Protein AF-X1UHB1-F1 (afdb_monomer_lite)

Secondary structure (DSSP, 8-state):
-HHHHHHHHHTT----PPPTT-GGGGHHHHHHHHHHHHHHHHHHHTT--S-HHHHHHHHHHIIIII--BGGGTSB-HHHHHHHS-PPPPPHHHHHHHHHHHHHHHHHT--SHHHHHHHHHHHHHHHHHHTTSS-----SSTTSGGGTS--

Radius of gyration: 19.93 Å; chains: 1; bounding box: 43×38×54 Å

Structure (mmCIF, N/CA/C/O backbone):
data_AF-X1UHB1-F1
#
_entry.id   AF-X1UHB1-F1
#
loop_
_atom_site.group_PDB
_atom_site.id
_atom_site.type_symbol
_atom_site.label_atom_id
_atom_site.label_alt_id
_atom_site.label_comp_id
_atom_site.label_asym_id
_atom_site.label_entity_id
_atom_site.label_seq_id
_atom_site.pdbx_PDB_ins_code
_atom_site.Cartn_x
_atom_site.Cartn_y
_atom_site.Cartn_z
_atom_site.occupancy
_atom_site.B_iso_or_equiv
_atom_site.auth_seq_id
_atom_site.auth_comp_id
_atom_site.auth_asym_id
_atom_site.auth_atom_id
_atom_site.pdbx_PDB_model_num
ATOM 1 N N . GLY A 1 1 ? 12.807 -16.532 2.716 1.00 67.50 1 GLY A N 1
ATOM 2 C CA . GLY A 1 1 ? 12.564 -15.781 1.466 1.00 67.50 1 GLY A CA 1
ATOM 3 C C . GLY A 1 1 ? 11.877 -16.600 0.381 1.00 67.50 1 GLY A C 1
ATOM 4 O O . GLY A 1 1 ? 10.858 -16.155 -0.122 1.00 67.50 1 GLY A O 1
ATOM 5 N N . ARG A 1 2 ? 12.399 -17.782 0.010 1.00 81.69 2 ARG A N 1
ATOM 6 C CA . ARG A 1 2 ? 11.898 -18.561 -1.144 1.00 81.69 2 ARG A CA 1
ATOM 7 C C . ARG A 1 2 ? 10.396 -18.903 -1.069 1.00 81.69 2 ARG A C 1
ATOM 9 O O . ARG A 1 2 ? 9.670 -18.505 -1.966 1.00 81.69 2 ARG A O 1
ATOM 16 N N . ARG A 1 3 ? 9.930 -19.444 0.064 1.00 91.56 3 ARG A N 1
ATOM 17 C CA . ARG A 1 3 ? 8.504 -19.732 0.326 1.00 91.56 3 ARG A CA 1
ATOM 18 C C . ARG A 1 3 ? 7.573 -18.520 0.175 1.00 91.56 3 ARG A C 1
ATOM 20 O O . ARG A 1 3 ? 6.464 -18.656 -0.317 1.00 91.56 3 ARG A O 1
ATOM 27 N N . ILE A 1 4 ? 8.013 -17.332 0.604 1.00 87.38 4 ILE A N 1
ATOM 28 C CA . ILE A 1 4 ? 7.214 -16.100 0.470 1.00 87.38 4 ILE A CA 1
ATOM 29 C C . ILE A 1 4 ? 7.111 -15.720 -1.006 1.00 87.38 4 ILE A C 1
ATOM 31 O O . ILE A 1 4 ? 6.022 -15.434 -1.479 1.00 87.38 4 ILE A O 1
ATOM 35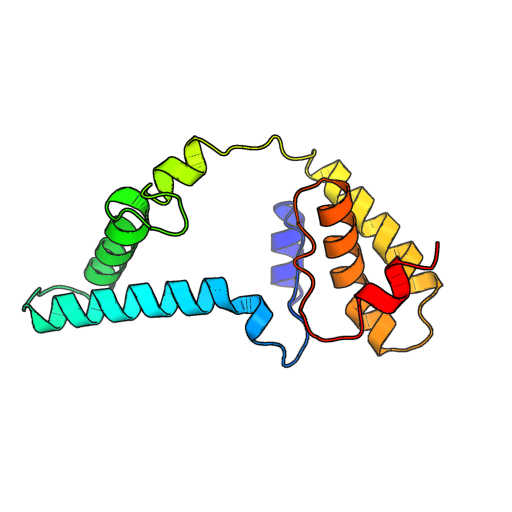 N N . ARG A 1 5 ? 8.218 -15.780 -1.753 1.00 84.75 5 ARG A N 1
ATOM 36 C CA . ARG A 1 5 ? 8.212 -15.480 -3.191 1.00 84.75 5 ARG A CA 1
ATOM 37 C C . ARG A 1 5 ? 7.335 -16.445 -3.986 1.00 84.75 5 ARG A C 1
ATOM 39 O O . ARG A 1 5 ? 6.600 -16.000 -4.855 1.00 84.75 5 ARG A O 1
ATOM 46 N N . GLU A 1 6 ? 7.369 -17.732 -3.654 1.00 91.00 6 GLU A N 1
ATOM 47 C CA . GLU A 1 6 ? 6.490 -18.746 -4.254 1.00 91.00 6 GLU A CA 1
ATOM 48 C C . GLU A 1 6 ? 5.013 -18.455 -3.963 1.00 91.00 6 GLU A C 1
ATOM 50 O O . GLU A 1 6 ? 4.189 -18.490 -4.872 1.00 91.00 6 GLU A O 1
ATOM 55 N N . LEU A 1 7 ? 4.684 -18.086 -2.720 1.00 93.75 7 LEU A N 1
ATOM 56 C CA . LEU A 1 7 ? 3.326 -17.698 -2.339 1.00 93.75 7 LEU A CA 1
ATOM 57 C C . LEU A 1 7 ? 2.860 -16.444 -3.093 1.00 93.75 7 LEU A C 1
ATOM 59 O O . LEU A 1 7 ? 1.760 -16.421 -3.639 1.00 93.75 7 LEU A O 1
ATOM 63 N N . LEU A 1 8 ? 3.698 -15.406 -3.157 1.00 91.94 8 LEU A N 1
ATOM 64 C CA . LEU A 1 8 ? 3.381 -14.179 -3.890 1.00 91.94 8 LEU A CA 1
ATOM 65 C C . LEU A 1 8 ? 3.171 -14.464 -5.381 1.00 91.94 8 LEU A C 1
ATOM 67 O O . LEU A 1 8 ? 2.210 -13.963 -5.961 1.00 91.94 8 LEU A O 1
ATOM 71 N N . ALA A 1 9 ? 4.001 -15.320 -5.983 1.00 89.25 9 ALA A N 1
ATOM 72 C CA . ALA A 1 9 ? 3.844 -15.741 -7.372 1.00 89.25 9 ALA A CA 1
ATOM 73 C C . ALA A 1 9 ? 2.525 -16.498 -7.599 1.00 89.25 9 ALA A C 1
ATOM 75 O O . ALA A 1 9 ? 1.787 -16.163 -8.525 1.00 89.25 9 ALA A O 1
ATOM 76 N N . ALA A 1 10 ? 2.179 -17.446 -6.720 1.00 93.44 10 ALA A N 1
ATOM 77 C CA . ALA A 1 10 ? 0.923 -18.196 -6.791 1.00 93.44 10 ALA A CA 1
ATOM 78 C C . ALA A 1 10 ? -0.320 -17.289 -6.726 1.00 93.44 10 ALA A C 1
ATOM 80 O O . ALA A 1 10 ? -1.337 -17.581 -7.352 1.00 93.44 10 ALA A O 1
ATOM 81 N N . HIS A 1 11 ? -0.228 -16.158 -6.019 1.00 93.44 11 HIS A N 1
ATOM 82 C CA . HIS A 1 11 ? -1.307 -15.172 -5.907 1.00 93.44 11 HIS A CA 1
ATOM 83 C C . HIS A 1 11 ? -1.174 -13.973 -6.859 1.00 93.44 11 HIS A C 1
ATOM 85 O O . HIS A 1 11 ? -1.983 -13.043 -6.776 1.00 93.44 11 HIS A O 1
ATOM 91 N N . GLN A 1 12 ? -0.198 -13.992 -7.777 1.00 92.62 12 GLN A N 1
ATOM 92 C CA . GLN A 1 12 ? 0.065 -12.912 -8.736 1.00 92.62 12 GLN A CA 1
ATOM 93 C C . GLN A 1 12 ? 0.295 -11.553 -8.047 1.00 92.62 12 GLN A C 1
ATOM 95 O O . GLN A 1 12 ? -0.204 -10.517 -8.487 1.00 92.62 12 GLN A O 1
ATOM 100 N N . VAL A 1 13 ? 1.024 -11.565 -6.930 1.00 92.12 13 VAL A N 1
ATOM 101 C CA . VAL A 1 13 ? 1.391 -10.368 -6.169 1.00 92.12 13 VAL A CA 1
ATOM 102 C C . VAL A 1 13 ? 2.800 -9.935 -6.556 1.00 92.12 13 VAL A C 1
ATOM 104 O O . VAL A 1 13 ? 3.774 -10.656 -6.334 1.00 92.12 13 VAL A O 1
ATOM 107 N N . THR A 1 14 ? 2.916 -8.726 -7.098 1.00 91.25 14 THR A N 1
ATOM 108 C CA . THR A 1 14 ? 4.208 -8.112 -7.411 1.00 91.25 14 THR A CA 1
ATOM 109 C C . THR A 1 14 ? 4.780 -7.434 -6.171 1.00 91.25 14 THR A C 1
ATOM 111 O O . THR A 1 14 ? 4.207 -6.477 -5.657 1.00 91.25 14 THR A O 1
ATOM 114 N N . GLU A 1 15 ? 5.920 -7.927 -5.688 1.00 88.56 15 GLU A N 1
ATOM 115 C CA . GLU A 1 15 ? 6.624 -7.340 -4.548 1.00 88.56 15 GLU A CA 1
ATOM 116 C C . GLU A 1 15 ? 7.256 -5.989 -4.918 1.00 88.56 15 GLU A C 1
ATOM 118 O O . GLU A 1 15 ? 7.986 -5.879 -5.907 1.00 88.56 15 GLU A O 1
ATOM 123 N N . LEU A 1 16 ? 7.005 -4.981 -4.082 1.00 87.88 16 LEU A N 1
ATOM 124 C CA . LEU A 1 16 ? 7.663 -3.681 -4.119 1.00 87.88 16 LEU A CA 1
ATOM 125 C C . LEU A 1 16 ? 8.342 -3.443 -2.768 1.00 87.88 16 LEU A C 1
ATOM 127 O O . LEU A 1 16 ? 7.698 -3.069 -1.788 1.00 87.88 16 LEU A O 1
ATOM 131 N N . THR A 1 17 ? 9.642 -3.708 -2.703 1.00 83.81 17 THR A N 1
ATOM 132 C CA . THR A 1 17 ? 10.448 -3.480 -1.501 1.00 83.81 17 THR A CA 1
ATOM 133 C C . THR A 1 17 ? 10.929 -2.039 -1.447 1.00 83.81 17 THR A C 1
ATOM 135 O O . THR A 1 17 ? 11.402 -1.496 -2.441 1.00 83.81 17 THR A O 1
ATOM 138 N N . GLY A 1 18 ? 10.833 -1.413 -0.273 1.00 82.12 18 GLY A N 1
ATOM 139 C CA . GLY A 1 18 ? 11.401 -0.086 -0.055 1.00 82.12 18 GLY A CA 1
ATOM 140 C C . GLY A 1 18 ? 12.937 -0.096 -0.134 1.00 82.12 18 GLY A C 1
ATOM 141 O O . GLY A 1 18 ? 13.560 -1.131 0.126 1.00 82.12 18 GLY A O 1
ATOM 142 N N . PRO A 1 19 ? 13.577 1.038 -0.468 1.00 83.19 19 PRO A N 1
ATOM 143 C CA . PRO A 1 19 ? 15.028 1.159 -0.418 1.00 83.19 19 PRO A CA 1
ATOM 144 C C . PRO A 1 19 ? 15.577 0.892 0.990 1.00 83.19 19 PRO A C 1
ATOM 146 O O . PRO A 1 19 ? 14.950 1.211 2.005 1.00 83.19 19 PRO A O 1
ATOM 149 N N . CYS A 1 20 ? 16.789 0.344 1.060 1.00 79.19 20 CYS A N 1
ATOM 150 C CA . CYS A 1 20 ? 17.475 0.144 2.332 1.00 79.19 20 CYS A CA 1
ATOM 151 C C . CYS A 1 20 ? 17.680 1.492 3.046 1.00 79.19 20 CYS A C 1
ATOM 153 O O . CYS A 1 20 ? 18.079 2.470 2.417 1.00 79.19 20 CYS A O 1
ATOM 155 N N . ARG A 1 21 ? 17.434 1.529 4.364 1.00 82.50 21 ARG A N 1
ATOM 156 C CA . ARG A 1 21 ? 17.589 2.724 5.221 1.00 82.50 21 ARG A CA 1
ATOM 157 C C . ARG A 1 21 ? 16.728 3.928 4.805 1.00 82.50 21 ARG A C 1
ATOM 159 O O . ARG A 1 21 ? 17.075 5.057 5.136 1.00 82.50 21 ARG A O 1
ATOM 166 N N . TYR A 1 22 ? 15.599 3.694 4.135 1.00 81.44 22 TYR A N 1
ATOM 167 C CA . TYR A 1 22 ? 14.665 4.750 3.734 1.00 81.44 22 TYR A CA 1
ATOM 168 C C . TYR A 1 22 ? 13.286 4.562 4.397 1.00 81.44 22 TYR A C 1
ATOM 170 O O . TYR A 1 22 ? 12.347 4.070 3.765 1.00 81.44 22 TYR A O 1
ATOM 178 N N . PRO A 1 23 ? 13.149 4.895 5.698 1.00 77.94 23 PRO A N 1
ATOM 179 C CA . PRO A 1 23 ? 11.919 4.658 6.463 1.00 77.94 23 PRO A CA 1
ATOM 180 C C . PRO A 1 23 ? 10.704 5.420 5.915 1.00 77.94 23 PRO A C 1
ATOM 182 O O . PRO A 1 23 ? 9.573 4.956 6.054 1.00 77.94 23 PRO A O 1
ATOM 185 N N . GLN A 1 24 ? 10.920 6.541 5.215 1.00 80.31 24 GLN A N 1
ATOM 186 C CA . GLN A 1 24 ? 9.857 7.340 4.599 1.00 80.31 24 GLN A CA 1
ATOM 187 C C . GLN A 1 24 ? 8.979 6.510 3.650 1.00 80.31 24 GLN A C 1
ATOM 189 O O . GLN A 1 24 ? 7.779 6.771 3.555 1.00 80.31 24 GLN A O 1
ATOM 194 N N . TYR A 1 25 ? 9.539 5.463 3.024 1.00 81.62 25 TYR A N 1
ATOM 195 C CA . TYR A 1 25 ? 8.803 4.549 2.143 1.00 81.62 25 TYR A CA 1
ATOM 196 C C . TYR A 1 25 ? 7.602 3.891 2.836 1.00 81.62 25 TYR A C 1
ATOM 198 O O . TYR A 1 25 ? 6.555 3.679 2.228 1.00 81.62 25 TYR A O 1
ATOM 206 N N . ASN A 1 26 ? 7.731 3.612 4.136 1.00 84.50 26 ASN A N 1
ATOM 207 C CA . ASN A 1 26 ? 6.714 2.934 4.935 1.00 84.50 26 ASN A CA 1
ATOM 208 C C . ASN A 1 26 ? 5.898 3.907 5.799 1.00 84.50 26 ASN A C 1
ATOM 210 O O . ASN A 1 26 ? 5.079 3.472 6.612 1.00 84.50 26 ASN A O 1
ATOM 214 N N . GLY A 1 27 ? 6.056 5.223 5.613 1.00 85.81 27 GLY A N 1
ATOM 215 C CA . GLY A 1 27 ? 5.467 6.241 6.488 1.00 85.81 27 GLY A CA 1
ATOM 216 C C . GLY A 1 27 ? 3.942 6.149 6.628 1.00 85.81 27 GLY A C 1
ATOM 217 O O . GLY A 1 27 ? 3.398 6.427 7.700 1.00 85.81 27 GLY A O 1
ATOM 218 N N . LYS A 1 28 ? 3.229 5.696 5.585 1.00 85.19 28 LYS A N 1
ATOM 219 C CA . LYS A 1 28 ? 1.777 5.445 5.656 1.00 85.19 28 LYS A CA 1
ATOM 220 C C . LYS A 1 28 ? 1.443 4.296 6.614 1.00 85.19 28 LYS A C 1
ATOM 222 O O . LYS A 1 28 ? 0.523 4.431 7.421 1.00 85.19 28 LYS A O 1
ATOM 227 N N . GLN A 1 29 ? 2.193 3.193 6.553 1.00 87.06 29 GLN A N 1
ATOM 228 C CA . GLN A 1 29 ? 2.016 2.052 7.456 1.00 87.06 29 GLN A CA 1
ATOM 229 C C . GLN A 1 29 ? 2.392 2.429 8.892 1.00 87.06 29 GLN A C 1
ATOM 231 O O . GLN A 1 29 ? 1.641 2.139 9.820 1.00 87.06 29 GLN A O 1
ATOM 236 N N . GLU A 1 30 ? 3.503 3.145 9.080 1.00 90.56 30 GLU A N 1
ATOM 237 C CA . GLU A 1 30 ? 3.929 3.624 10.398 1.00 90.56 30 GLU A CA 1
ATOM 238 C C . GLU A 1 30 ? 2.895 4.559 11.033 1.00 90.56 30 GLU A C 1
ATOM 240 O O . GLU A 1 30 ? 2.593 4.444 12.224 1.00 90.56 30 GLU A O 1
ATOM 245 N N . ARG A 1 31 ? 2.303 5.461 10.240 1.00 89.50 31 ARG A N 1
ATOM 246 C CA . ARG A 1 31 ? 1.212 6.327 10.696 1.00 89.50 31 ARG A CA 1
ATOM 247 C C . ARG A 1 31 ? -0.024 5.516 11.081 1.00 89.50 31 ARG A C 1
ATOM 249 O O . ARG A 1 31 ? -0.541 5.725 12.170 1.00 89.50 31 ARG A O 1
ATOM 256 N N . SER A 1 32 ? -0.450 4.560 10.255 1.00 88.69 32 SER A N 1
ATOM 257 C CA . SER A 1 32 ? -1.589 3.690 10.582 1.00 88.69 32 SER A CA 1
ATOM 258 C C . SER A 1 32 ? -1.353 2.895 11.871 1.00 88.69 32 SER A C 1
ATOM 260 O O . SER A 1 32 ? -2.239 2.819 12.719 1.00 88.69 32 SER A O 1
ATOM 262 N N . MET A 1 33 ? -0.141 2.376 12.070 1.00 93.38 33 MET A N 1
ATOM 263 C CA . MET A 1 33 ? 0.243 1.689 13.302 1.00 93.38 33 MET A CA 1
ATOM 264 C C . MET A 1 33 ? 0.200 2.626 14.518 1.00 93.38 33 MET A C 1
ATOM 266 O O . MET A 1 33 ? -0.218 2.221 15.603 1.00 93.38 33 MET A O 1
ATOM 270 N N . ARG A 1 34 ? 0.624 3.887 14.356 1.00 94.12 34 ARG A N 1
ATOM 271 C CA . ARG A 1 34 ? 0.514 4.912 15.402 1.00 94.12 34 ARG A CA 1
ATOM 272 C C . ARG A 1 34 ? -0.945 5.178 15.764 1.00 94.12 34 ARG A C 1
ATOM 274 O O . ARG A 1 34 ? -1.249 5.219 16.951 1.00 94.12 34 ARG A O 1
ATOM 281 N N . ASP A 1 35 ? -1.826 5.314 14.778 1.00 92.12 35 ASP A N 1
ATOM 282 C CA . ASP A 1 35 ? -3.250 5.586 15.001 1.00 92.12 35 ASP A CA 1
ATOM 283 C C . ASP A 1 35 ? -3.914 4.452 15.798 1.00 92.12 35 ASP A C 1
ATOM 285 O O . ASP A 1 35 ? -4.568 4.715 16.807 1.00 92.12 35 ASP A O 1
ATOM 289 N N . ILE A 1 36 ? -3.654 3.193 15.420 1.00 94.50 36 ILE A N 1
ATOM 290 C CA . ILE A 1 36 ? -4.149 2.005 16.140 1.00 94.50 36 ILE A CA 1
ATOM 291 C C . ILE A 1 36 ? -3.671 2.019 17.597 1.00 94.50 36 ILE A C 1
ATOM 293 O O . ILE A 1 36 ? -4.466 1.843 18.519 1.00 94.50 36 ILE A O 1
ATOM 297 N N . LYS A 1 37 ? -2.374 2.267 17.829 1.00 94.94 37 LYS A N 1
ATOM 298 C CA . LYS A 1 37 ? -1.798 2.322 19.184 1.00 94.94 37 LYS A CA 1
ATOM 299 C C . LYS A 1 37 ? -2.388 3.455 20.022 1.00 94.94 37 LYS A C 1
ATOM 301 O O . LYS A 1 37 ? -2.639 3.265 21.210 1.00 94.94 37 LYS A O 1
ATOM 306 N N . SER A 1 38 ? -2.590 4.629 19.428 1.00 94.12 38 SER A N 1
ATOM 307 C CA . SER A 1 38 ? -3.196 5.776 20.107 1.00 94.12 38 SER A CA 1
ATOM 308 C C . SER A 1 38 ? -4.642 5.487 20.505 1.00 94.12 38 SER A C 1
ATOM 310 O O . SER A 1 38 ? -5.024 5.777 21.637 1.00 94.12 38 SER A O 1
ATOM 312 N N . TYR A 1 39 ? -5.420 4.865 19.617 1.00 93.06 39 TYR A N 1
ATOM 313 C CA . TYR A 1 39 ? -6.800 4.471 19.894 1.00 93.06 39 TYR A CA 1
ATOM 314 C C . TYR A 1 39 ? -6.878 3.410 21.003 1.00 93.06 39 TYR A C 1
ATOM 316 O O . TYR A 1 39 ? -7.620 3.571 21.972 1.00 93.06 39 TYR A O 1
ATOM 324 N N . GLU A 1 40 ? -6.044 2.367 20.923 1.00 94.69 40 GLU A N 1
ATOM 325 C CA . GLU A 1 40 ? -5.941 1.328 21.958 1.00 94.69 40 GLU A CA 1
ATOM 326 C C . GLU A 1 40 ? -5.616 1.918 23.334 1.00 94.69 40 GLU A C 1
ATOM 328 O O . GLU A 1 40 ? -6.268 1.589 24.329 1.00 94.69 40 GLU A O 1
ATOM 333 N N . ARG A 1 41 ? -4.659 2.852 23.384 1.00 94.50 41 ARG A N 1
ATOM 334 C CA . ARG A 1 41 ? -4.274 3.546 24.615 1.00 94.50 41 ARG A CA 1
ATOM 335 C C . ARG A 1 41 ? -5.417 4.389 25.180 1.00 94.50 41 ARG A C 1
ATOM 337 O O . ARG A 1 41 ? -5.620 4.374 26.393 1.00 94.50 41 ARG A O 1
ATOM 344 N N . ALA A 1 42 ? -6.152 5.104 24.330 1.00 93.62 42 ALA A N 1
ATOM 345 C CA . ALA A 1 42 ? -7.294 5.909 24.752 1.00 93.62 42 ALA A CA 1
ATOM 346 C C . ALA A 1 42 ? -8.404 5.033 25.352 1.00 93.62 42 ALA A C 1
ATOM 348 O O . ALA A 1 42 ? -8.870 5.311 26.455 1.00 93.62 42 ALA A O 1
ATOM 349 N N . MET A 1 43 ? -8.754 3.919 24.704 1.00 93.25 43 MET A N 1
ATOM 350 C CA . MET A 1 43 ? -9.721 2.956 25.248 1.00 93.25 43 MET A CA 1
ATOM 351 C C . MET A 1 43 ? -9.322 2.457 26.638 1.00 93.25 43 MET A C 1
ATOM 353 O O . MET A 1 43 ? -10.149 2.426 27.549 1.00 93.25 43 MET A O 1
ATOM 357 N N . ARG A 1 44 ? -8.042 2.116 26.830 1.00 93.50 44 ARG A N 1
ATOM 358 C CA . ARG A 1 44 ? -7.532 1.714 28.147 1.00 93.50 44 ARG A CA 1
ATOM 359 C C . ARG A 1 44 ? -7.669 2.824 29.185 1.00 93.50 44 ARG A C 1
ATOM 361 O O . ARG A 1 44 ? -8.065 2.541 30.311 1.00 93.50 44 ARG A O 1
ATOM 368 N N . HIS A 1 45 ? -7.343 4.061 28.816 1.00 94.00 45 HIS A N 1
ATOM 369 C CA . HIS A 1 45 ? -7.459 5.220 29.701 1.00 94.00 45 HIS A CA 1
ATOM 370 C C . HIS A 1 45 ? -8.914 5.480 30.127 1.00 94.00 45 HIS A C 1
ATOM 372 O O . HIS A 1 45 ? -9.168 5.792 31.284 1.00 94.00 45 HIS A O 1
ATOM 378 N N . HIS A 1 46 ? -9.877 5.269 29.227 1.00 92.81 46 HIS A N 1
ATOM 379 C CA . HIS A 1 46 ? -11.311 5.392 29.511 1.00 92.81 46 HIS A CA 1
ATOM 380 C C . HIS A 1 46 ? -11.936 4.139 30.148 1.00 92.81 46 HIS A C 1
ATOM 382 O O . HIS A 1 46 ? -13.155 4.032 30.246 1.00 92.81 46 HIS A O 1
ATOM 388 N N . GLY A 1 47 ? -11.117 3.185 30.600 1.00 90.62 47 GLY A N 1
ATOM 389 C CA . GLY A 1 47 ? -11.587 2.024 31.351 1.00 90.62 47 GLY A CA 1
ATOM 390 C C . GLY A 1 47 ? -12.267 0.944 30.508 1.00 90.62 47 GLY A C 1
ATOM 391 O O . GLY A 1 47 ? -12.878 0.043 31.083 1.00 90.62 47 GLY A O 1
ATOM 392 N N . VAL A 1 48 ? -12.143 0.977 29.175 1.00 88.19 48 VAL A N 1
ATOM 393 C CA . VAL A 1 48 ? -12.655 -0.086 28.299 1.00 88.19 48 VAL A CA 1
ATOM 394 C C . VAL A 1 48 ? -11.882 -1.377 28.583 1.00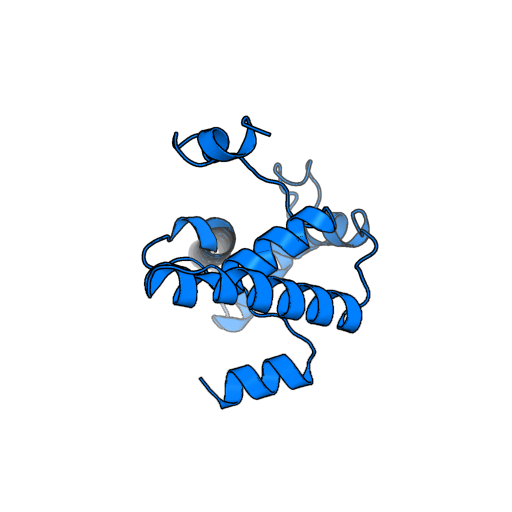 88.19 48 VAL A C 1
ATOM 396 O O . VAL A 1 48 ? -10.687 -1.502 28.294 1.00 88.19 48 VAL A O 1
ATOM 399 N N . ARG A 1 49 ? -12.573 -2.346 29.190 1.00 86.94 49 ARG A N 1
ATOM 400 C CA . ARG A 1 49 ? -12.032 -3.669 29.536 1.00 86.94 49 ARG A CA 1
ATOM 401 C C . ARG A 1 49 ? -12.169 -4.633 28.355 1.00 86.94 49 ARG A C 1
ATOM 403 O O . ARG A 1 49 ? -12.965 -4.410 27.453 1.00 86.94 49 ARG A O 1
ATOM 410 N N . GLY A 1 50 ? -11.384 -5.709 28.359 1.00 90.06 50 GLY A N 1
ATOM 411 C CA . GLY A 1 50 ? -11.428 -6.750 27.325 1.00 90.06 50 GLY A CA 1
ATOM 412 C C . GLY A 1 50 ? -10.043 -7.242 26.920 1.00 90.06 50 GLY A C 1
ATOM 413 O O . GLY A 1 50 ? -9.023 -6.819 27.482 1.00 90.06 50 GLY A O 1
ATOM 414 N N . ARG A 1 51 ? -9.984 -8.137 25.931 1.00 95.06 51 ARG A N 1
ATOM 415 C CA . ARG A 1 51 ? -8.705 -8.642 25.414 1.00 95.06 51 ARG A CA 1
ATOM 416 C C . ARG A 1 51 ? -8.092 -7.608 24.472 1.00 95.06 51 ARG A C 1
ATOM 418 O O . ARG A 1 51 ? -8.791 -6.802 23.864 1.00 95.06 51 ARG A O 1
ATOM 425 N N . LEU A 1 52 ? -6.766 -7.643 24.329 1.00 93.69 52 LEU A N 1
ATOM 426 C CA . LEU A 1 52 ? -6.052 -6.773 23.386 1.00 93.69 52 LEU A CA 1
ATOM 427 C C . LEU A 1 52 ? -6.592 -6.925 21.958 1.00 93.69 52 LEU A C 1
ATOM 429 O O . LEU A 1 52 ? -6.757 -5.932 21.262 1.00 93.69 52 LEU A O 1
ATOM 433 N N . ARG A 1 53 ? -6.898 -8.161 21.548 1.00 95.62 53 ARG A N 1
ATOM 434 C CA . ARG A 1 53 ? -7.473 -8.462 20.235 1.00 95.62 53 ARG A CA 1
ATOM 435 C C . ARG A 1 53 ? -8.764 -7.683 19.983 1.00 95.62 53 ARG A C 1
ATOM 437 O O . ARG A 1 53 ? -8.846 -7.002 18.972 1.00 95.62 53 ARG A O 1
ATOM 444 N N . ASP A 1 54 ? -9.707 -7.740 20.923 1.00 94.69 54 ASP A N 1
ATOM 445 C CA . ASP A 1 54 ? -11.018 -7.092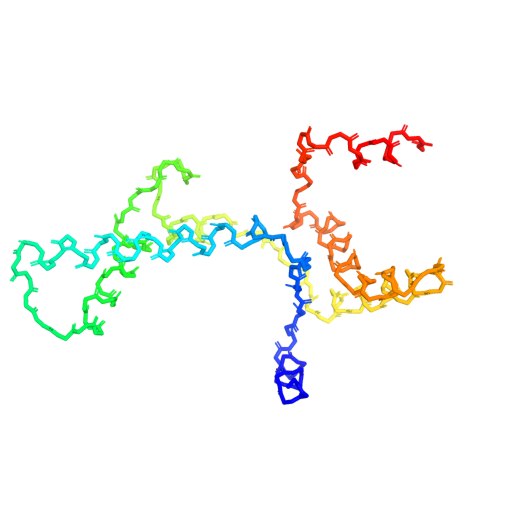 20.787 1.00 94.69 54 ASP A CA 1
ATOM 446 C C . ASP A 1 54 ? -10.852 -5.562 20.653 1.00 94.69 54 ASP A C 1
ATOM 448 O O . ASP A 1 54 ? -11.492 -4.914 19.830 1.00 94.69 54 ASP A O 1
ATOM 452 N N . ARG A 1 55 ? -9.901 -4.982 21.401 1.00 94.69 55 ARG A N 1
ATOM 453 C CA . ARG A 1 55 ? -9.542 -3.560 21.290 1.00 94.69 55 ARG A CA 1
ATOM 454 C C . ARG A 1 55 ? -8.886 -3.206 19.954 1.00 94.69 55 ARG A C 1
ATOM 456 O O . ARG A 1 55 ? -9.160 -2.148 19.403 1.00 94.69 55 ARG A O 1
ATOM 463 N N . ILE A 1 56 ? -8.016 -4.060 19.421 1.00 95.25 56 ILE A N 1
ATOM 464 C CA . ILE A 1 56 ? -7.413 -3.840 18.098 1.00 95.25 56 ILE A CA 1
ATOM 465 C C . ILE A 1 56 ? -8.481 -3.929 17.003 1.00 95.25 56 ILE A C 1
ATOM 467 O O . ILE A 1 56 ? -8.483 -3.091 16.108 1.00 95.25 56 ILE A O 1
ATOM 471 N N . GLU A 1 57 ? -9.389 -4.903 17.079 1.00 95.75 57 GLU A N 1
ATOM 472 C CA . GLU A 1 57 ? -10.505 -5.040 16.136 1.00 95.75 57 GLU A CA 1
ATOM 473 C C . GLU A 1 57 ? -11.399 -3.790 16.165 1.00 95.75 57 GLU A C 1
ATOM 475 O O . GLU A 1 57 ? -11.663 -3.223 15.107 1.00 95.75 57 GLU A O 1
ATOM 480 N N . ALA A 1 58 ? -11.743 -3.276 17.353 1.00 94.44 58 ALA A N 1
ATOM 481 C CA . ALA A 1 58 ? -12.477 -2.015 17.496 1.00 94.44 58 ALA A CA 1
ATOM 482 C C . ALA A 1 58 ? -11.716 -0.815 16.902 1.00 94.44 58 ALA A C 1
ATOM 484 O O . ALA A 1 58 ? -12.293 -0.011 16.177 1.00 94.44 58 ALA A O 1
ATOM 485 N N . ALA A 1 59 ? -10.403 -0.718 17.146 1.00 94.25 59 ALA A N 1
ATOM 486 C CA . ALA A 1 59 ? -9.571 0.341 16.573 1.00 94.25 59 ALA A CA 1
ATOM 487 C C . ALA A 1 59 ? -9.544 0.294 15.038 1.00 94.25 59 ALA A C 1
ATOM 489 O O . ALA A 1 59 ? -9.566 1.332 14.384 1.00 94.25 59 ALA A O 1
ATOM 490 N N . ILE A 1 60 ? -9.469 -0.904 14.455 1.00 95.19 60 ILE A N 1
ATOM 491 C CA . ILE A 1 60 ? -9.489 -1.095 13.001 1.00 95.19 60 ILE A CA 1
ATOM 492 C C . ILE A 1 60 ? -10.871 -0.747 12.435 1.00 95.19 60 ILE A C 1
ATOM 494 O O . ILE A 1 60 ? -10.929 -0.100 11.389 1.00 95.19 60 ILE A O 1
ATOM 498 N N . GLY A 1 61 ? -11.948 -1.139 13.123 1.00 96.00 61 GLY A N 1
ATOM 499 C CA . GLY A 1 61 ? -13.326 -0.783 12.776 1.00 96.00 61 GLY A CA 1
ATOM 500 C C . GLY A 1 61 ? -13.523 0.730 12.715 1.00 96.00 61 GLY A C 1
ATOM 501 O O . GLY A 1 61 ? -13.834 1.252 11.647 1.00 96.00 61 GLY A O 1
ATOM 502 N N . ASP A 1 62 ? -13.203 1.447 13.798 1.00 94.88 62 ASP A N 1
ATOM 503 C CA . ASP A 1 62 ? -13.281 2.916 13.849 1.00 94.88 62 ASP A CA 1
ATOM 504 C C . ASP A 1 62 ? -12.482 3.558 12.705 1.00 94.88 62 ASP A C 1
ATOM 506 O O . ASP A 1 62 ? -12.994 4.385 11.950 1.00 94.88 62 ASP A O 1
ATOM 510 N N . LEU A 1 63 ? -11.231 3.129 12.519 1.00 92.50 63 LEU A N 1
ATOM 511 C CA . LEU A 1 63 ? -10.327 3.717 11.535 1.00 92.50 63 LEU A CA 1
ATOM 512 C C . LEU A 1 63 ? -10.753 3.485 10.079 1.00 92.50 63 LEU A C 1
ATOM 514 O O . LEU A 1 63 ? -10.332 4.266 9.212 1.00 92.50 63 LEU A O 1
ATOM 518 N N . ASN A 1 64 ? -11.507 2.422 9.802 1.00 94.69 64 ASN A N 1
ATOM 519 C CA . ASN A 1 64 ? -11.935 2.070 8.453 1.00 94.69 64 ASN A CA 1
ATOM 520 C C . ASN A 1 64 ? -13.363 2.518 8.141 1.00 94.69 64 ASN A C 1
ATOM 522 O O . ASN A 1 64 ? -13.602 2.993 7.029 1.00 94.69 64 ASN A O 1
ATOM 526 N N . GLU A 1 65 ? -14.280 2.365 9.093 1.00 95.94 65 GLU A N 1
ATOM 527 C CA . GLU A 1 65 ? -15.725 2.429 8.857 1.00 95.94 65 GLU A CA 1
ATOM 528 C C . GLU A 1 65 ? -16.398 3.634 9.514 1.00 95.94 65 GLU A C 1
ATOM 530 O O . GLU A 1 65 ? -17.372 4.135 8.965 1.00 95.94 65 GLU A O 1
ATOM 535 N N . GLU A 1 66 ? -15.881 4.136 10.639 1.00 95.06 66 GLU A N 1
ATOM 536 C CA . GLU A 1 66 ? -16.597 5.148 11.431 1.00 95.06 66 GLU A CA 1
ATOM 537 C C . GLU A 1 66 ? -15.966 6.534 11.336 1.00 95.06 66 GLU A C 1
ATOM 539 O O . GLU A 1 66 ? -16.679 7.528 11.253 1.00 95.06 66 GLU A O 1
ATOM 544 N N . ARG A 1 67 ? -14.630 6.625 11.352 1.00 92.00 67 ARG A N 1
ATOM 545 C CA . ARG A 1 67 ? -13.911 7.892 11.502 1.00 92.00 67 ARG A CA 1
ATOM 546 C C . ARG A 1 67 ? -13.661 8.584 10.159 1.00 92.00 67 ARG A C 1
ATOM 548 O O . ARG A 1 67 ? -12.817 8.119 9.380 1.00 92.00 67 ARG A O 1
ATOM 555 N N . PRO A 1 68 ? -14.252 9.771 9.926 1.00 93.81 68 PRO A N 1
ATOM 556 C CA . PRO A 1 68 ? -13.889 10.623 8.804 1.00 93.81 68 PRO A CA 1
ATOM 557 C C . PRO A 1 68 ? -12.434 11.081 8.889 1.00 93.81 68 PRO A C 1
ATOM 559 O O . PRO A 1 68 ? -11.944 11.463 9.956 1.00 93.81 68 PRO A O 1
ATOM 562 N N . ARG A 1 69 ? -11.727 11.096 7.757 1.00 90.56 69 ARG A N 1
ATOM 563 C CA . ARG A 1 69 ? -10.331 11.547 7.698 1.00 90.56 69 ARG A CA 1
ATOM 564 C C . ARG A 1 69 ? -10.215 12.823 6.862 1.00 90.56 69 ARG A C 1
ATOM 566 O O . ARG A 1 69 ? -10.587 12.800 5.689 1.00 90.56 69 ARG A O 1
ATOM 573 N N . PRO A 1 70 ? -9.609 13.911 7.383 1.00 90.19 70 PRO A N 1
ATOM 574 C CA . PRO A 1 70 ? -9.396 15.136 6.604 1.00 90.19 70 PRO A CA 1
ATOM 575 C C . PRO A 1 70 ? -8.636 14.897 5.293 1.00 90.19 70 PRO A C 1
ATOM 577 O O . PRO A 1 70 ? -8.998 15.434 4.255 1.00 90.19 70 PRO A O 1
ATOM 580 N N . VAL A 1 71 ? -7.640 14.003 5.312 1.00 86.81 71 VAL A N 1
ATOM 581 C CA . VAL A 1 71 ? -6.861 13.617 4.119 1.00 86.81 71 VAL A CA 1
ATOM 582 C C . VAL A 1 71 ? -7.674 12.862 3.059 1.00 86.81 71 VAL A C 1
ATOM 584 O O . VAL A 1 71 ? -7.196 12.696 1.943 1.00 86.81 71 VAL A O 1
ATOM 587 N N . LEU A 1 72 ? -8.879 12.394 3.400 1.00 90.00 72 LEU A N 1
ATOM 588 C CA . LEU A 1 72 ? -9.834 11.755 2.487 1.00 90.00 72 LEU A CA 1
ATOM 589 C C . LEU A 1 72 ? -11.017 12.681 2.150 1.00 90.00 72 LEU A C 1
ATOM 591 O O . LEU A 1 72 ? -12.033 12.216 1.634 1.00 90.00 72 LEU A O 1
ATOM 595 N N . GLY A 1 73 ? -10.906 13.979 2.458 1.00 92.00 73 GLY A N 1
ATOM 596 C CA . GLY A 1 73 ? -11.973 14.954 2.230 1.00 92.00 73 GLY A CA 1
ATOM 597 C C . GLY A 1 73 ? -13.144 14.812 3.202 1.00 92.00 73 GLY A C 1
ATOM 598 O O . GLY A 1 73 ? -14.274 15.088 2.827 1.00 92.00 73 GLY A O 1
ATOM 599 N N . GLY A 1 74 ? -12.896 14.336 4.428 1.00 93.56 74 GLY A N 1
ATOM 600 C CA . GLY A 1 74 ? -13.959 14.112 5.415 1.00 93.56 74 GLY A CA 1
ATOM 601 C C . GLY A 1 74 ? -14.765 12.831 5.185 1.00 93.56 74 GLY A C 1
ATOM 602 O O . GLY A 1 74 ? -15.828 12.679 5.770 1.00 93.56 74 GLY A O 1
ATOM 603 N N . ARG A 1 75 ? -14.256 11.906 4.366 1.00 95.12 75 ARG A N 1
ATOM 604 C CA . ARG A 1 75 ? -14.809 10.558 4.173 1.00 95.12 75 ARG A CA 1
ATOM 605 C C . ARG A 1 75 ? -14.116 9.532 5.068 1.00 95.12 75 ARG A C 1
ATOM 607 O O . ARG A 1 75 ? -12.978 9.749 5.512 1.00 95.12 75 ARG A O 1
ATOM 614 N N . THR A 1 76 ? -14.771 8.404 5.309 1.00 95.81 76 THR A N 1
ATOM 615 C CA . THR A 1 76 ? -14.165 7.215 5.924 1.00 95.81 76 THR A CA 1
ATOM 616 C C . THR A 1 76 ? -13.255 6.487 4.929 1.00 95.81 76 THR A C 1
ATOM 618 O O . THR A 1 76 ? -13.269 6.750 3.721 1.00 95.81 76 THR A O 1
ATOM 621 N N . ALA A 1 77 ? -12.414 5.569 5.418 1.00 93.38 77 ALA A N 1
ATOM 622 C CA . ALA A 1 77 ? -11.547 4.799 4.524 1.00 93.38 77 ALA A CA 1
ATOM 623 C C . ALA A 1 77 ? -12.359 3.860 3.618 1.00 93.38 77 ALA A C 1
ATOM 625 O O . ALA A 1 77 ? -11.996 3.677 2.455 1.00 93.38 77 ALA A O 1
ATOM 626 N N . ARG A 1 78 ? -13.462 3.306 4.139 1.00 95.25 78 ARG A N 1
ATOM 627 C CA . ARG A 1 78 ? -14.418 2.494 3.384 1.00 95.25 78 ARG A CA 1
ATOM 628 C C . ARG A 1 78 ? -15.033 3.279 2.229 1.00 95.25 78 ARG A C 1
ATOM 630 O O . ARG A 1 78 ? -14.944 2.830 1.090 1.00 95.25 78 ARG A O 1
ATOM 637 N N . GLU A 1 79 ? -15.578 4.461 2.502 1.00 95.31 79 GLU A N 1
ATOM 638 C CA . GLU A 1 79 ? -16.191 5.313 1.475 1.00 95.31 79 GLU A CA 1
ATOM 639 C C . GLU A 1 79 ? -15.193 5.678 0.374 1.00 95.31 79 GLU A C 1
ATOM 641 O O . GLU A 1 79 ? -15.490 5.525 -0.809 1.00 95.31 79 GLU A O 1
ATOM 646 N N . ALA A 1 80 ? -13.980 6.096 0.752 1.00 93.19 80 ALA A N 1
ATOM 647 C CA . ALA A 1 80 ? -12.934 6.414 -0.215 1.00 93.19 80 ALA A CA 1
ATOM 648 C C . ALA A 1 80 ? -12.551 5.193 -1.074 1.00 93.19 80 ALA A C 1
ATOM 650 O O . ALA A 1 80 ? -12.347 5.321 -2.279 1.00 93.19 80 ALA A O 1
ATOM 651 N N . TYR A 1 81 ? -12.484 3.996 -0.481 1.00 91.56 81 TYR A N 1
ATOM 652 C CA . TYR A 1 81 ? -12.185 2.762 -1.212 1.00 91.56 81 TYR A CA 1
ATOM 653 C C . TYR A 1 81 ? -13.293 2.353 -2.195 1.00 91.56 81 TYR A C 1
ATOM 655 O O . TYR A 1 81 ? -13.008 1.795 -3.256 1.00 91.56 81 TYR A O 1
ATOM 663 N N . GLU A 1 82 ? -14.555 2.579 -1.840 1.00 93.00 82 GLU A N 1
ATOM 664 C CA . GLU A 1 82 ? -15.698 2.200 -2.672 1.00 93.00 82 GLU A CA 1
ATOM 665 C C . GLU A 1 82 ? -15.953 3.199 -3.807 1.00 93.00 82 GLU A C 1
ATOM 667 O O . GLU A 1 82 ? -16.268 2.771 -4.917 1.00 93.00 82 GLU A O 1
ATOM 672 N N . GLN A 1 83 ? -15.766 4.498 -3.558 1.00 87.94 83 GLN A N 1
ATOM 673 C CA . GLN A 1 83 ? -16.051 5.568 -4.521 1.00 87.94 83 GLN A CA 1
ATOM 674 C C . GLN A 1 83 ? -14.910 5.813 -5.515 1.00 87.94 83 GLN A C 1
ATOM 676 O O . GLN A 1 83 ? -15.167 6.056 -6.691 1.00 87.94 83 GLN A O 1
ATOM 681 N N . ASP A 1 84 ? -13.650 5.703 -5.084 1.00 81.19 84 ASP A N 1
ATOM 682 C CA . ASP A 1 84 ? -12.493 6.098 -5.902 1.00 81.19 84 ASP A CA 1
ATOM 683 C C . ASP A 1 84 ? -11.875 4.893 -6.651 1.00 81.19 84 ASP A C 1
ATOM 685 O O . ASP A 1 84 ? -10.664 4.829 -6.900 1.00 81.19 84 ASP A O 1
ATOM 689 N N . ARG A 1 85 ? -12.694 3.891 -7.005 1.00 81.50 85 ARG A N 1
ATOM 690 C CA . ARG A 1 85 ? -12.224 2.689 -7.711 1.00 81.50 85 ARG A CA 1
ATOM 691 C C . ARG A 1 85 ? -11.777 3.038 -9.125 1.00 81.50 85 ARG A C 1
ATOM 693 O O . ARG A 1 85 ? -12.583 3.329 -10.000 1.00 81.50 85 ARG A O 1
ATOM 700 N N . THR A 1 86 ? -10.474 2.940 -9.358 1.00 83.62 86 THR A N 1
ATOM 701 C CA . THR A 1 86 ? -9.894 3.027 -10.701 1.00 83.62 86 THR A CA 1
ATOM 702 C C . THR A 1 86 ? -9.811 1.635 -11.318 1.00 83.62 86 THR A C 1
ATOM 704 O O . THR A 1 86 ? -9.534 0.655 -10.620 1.00 83.62 86 THR A O 1
ATOM 707 N N . GLN A 1 87 ? -10.035 1.535 -12.628 1.00 86.44 87 GLN A N 1
ATOM 708 C CA . GLN A 1 87 ? -9.809 0.291 -13.354 1.00 86.44 87 GLN A CA 1
ATOM 709 C C . GLN A 1 87 ? -8.321 -0.072 -13.293 1.00 86.44 87 GLN A C 1
ATOM 711 O O . GLN A 1 87 ? -7.457 0.711 -13.680 1.00 86.44 87 GLN A O 1
ATOM 716 N N . LEU A 1 88 ? -8.023 -1.263 -12.779 1.00 88.88 88 LEU A N 1
ATOM 717 C CA . LEU A 1 88 ? -6.659 -1.773 -12.699 1.00 88.88 88 LEU A CA 1
ATOM 718 C C . LEU A 1 88 ? -6.309 -2.558 -13.971 1.00 88.88 88 LEU A C 1
ATOM 720 O O . LEU A 1 88 ? -7.199 -3.175 -14.565 1.00 88.88 88 LEU A O 1
ATOM 724 N N . PRO A 1 89 ? -5.028 -2.582 -14.379 1.00 90.50 89 PRO A N 1
ATOM 725 C CA . PRO A 1 89 ? -4.585 -3.432 -15.471 1.00 90.50 89 PRO A CA 1
ATOM 726 C C . PRO A 1 89 ? -4.759 -4.914 -15.128 1.00 90.50 89 PRO A C 1
ATOM 728 O O . PRO A 1 89 ? -4.775 -5.309 -13.955 1.00 90.50 89 PRO A O 1
ATOM 731 N N . GLY A 1 90 ? -4.839 -5.747 -16.168 1.00 93.12 90 GLY A N 1
ATOM 732 C CA . GLY A 1 90 ? -4.777 -7.195 -16.019 1.00 93.12 90 GLY A CA 1
ATOM 733 C C . GLY A 1 90 ? -3.518 -7.590 -15.247 1.00 93.12 90 GLY A C 1
ATOM 734 O O . GLY A 1 90 ? -2.421 -7.115 -15.542 1.00 93.12 90 GLY A O 1
ATOM 735 N N . ARG A 1 91 ? -3.660 -8.452 -14.233 1.00 92.38 91 ARG A N 1
ATOM 736 C CA . ARG A 1 91 ? -2.529 -8.834 -13.366 1.00 92.38 91 ARG A CA 1
ATOM 737 C C . ARG A 1 91 ? -1.374 -9.433 -14.163 1.00 92.38 91 ARG A C 1
ATOM 739 O O . ARG A 1 91 ? -0.224 -9.096 -13.907 1.00 92.38 91 ARG A O 1
ATOM 746 N N . GLN A 1 92 ? -1.687 -10.296 -15.128 1.00 93.69 92 GLN A N 1
ATOM 747 C CA . GLN A 1 92 ? -0.688 -10.946 -15.976 1.00 93.69 92 GLN A CA 1
ATOM 748 C C . GLN A 1 92 ? 0.039 -9.940 -16.869 1.00 93.69 92 GLN A C 1
ATOM 750 O O . G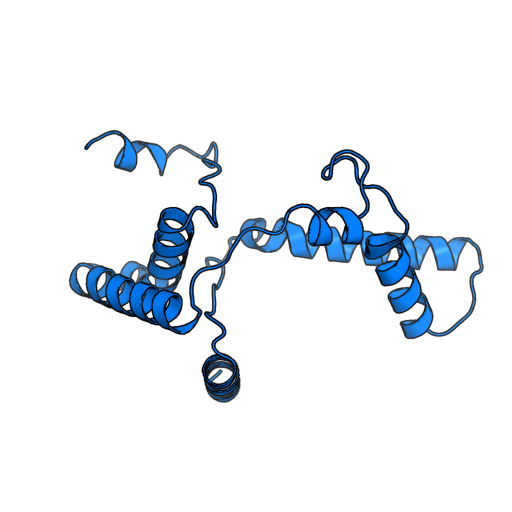LN A 1 92 ? 1.266 -9.930 -16.888 1.00 93.69 92 GLN A O 1
ATOM 755 N N . ASP A 1 93 ? -0.697 -9.030 -17.507 1.00 93.94 93 ASP A N 1
ATOM 756 C CA . ASP A 1 93 ? -0.114 -7.984 -18.353 1.00 93.94 93 ASP A CA 1
ATOM 757 C C . ASP A 1 93 ? 0.785 -7.047 -17.542 1.00 93.94 93 ASP A C 1
ATOM 759 O O . ASP A 1 93 ? 1.875 -6.670 -17.974 1.00 93.94 93 ASP A O 1
ATOM 763 N N . PHE A 1 94 ? 0.361 -6.708 -16.322 1.00 95.19 94 PHE A N 1
ATOM 764 C CA . PHE A 1 94 ? 1.163 -5.913 -15.403 1.00 95.19 94 PHE A CA 1
ATOM 765 C C . PHE A 1 94 ? 2.453 -6.642 -15.006 1.00 95.19 94 PHE A C 1
ATOM 767 O O . PHE A 1 94 ? 3.532 -6.055 -15.068 1.00 95.19 94 PHE A O 1
ATOM 774 N N . ILE A 1 95 ? 2.371 -7.922 -14.628 1.00 95.00 95 ILE A N 1
ATOM 775 C CA . ILE A 1 95 ? 3.544 -8.735 -14.270 1.00 95.00 95 ILE A CA 1
ATOM 776 C C . ILE A 1 95 ? 4.509 -8.844 -15.455 1.00 95.00 95 ILE A C 1
ATOM 778 O O . ILE A 1 95 ? 5.711 -8.641 -15.275 1.00 95.00 95 ILE A O 1
ATOM 782 N N . ALA A 1 96 ? 3.996 -9.109 -16.658 1.00 95.31 96 ALA A N 1
ATOM 783 C CA . ALA A 1 96 ? 4.795 -9.183 -17.876 1.00 95.31 96 ALA A CA 1
ATOM 784 C C . ALA A 1 96 ? 5.507 -7.853 -18.164 1.00 95.31 96 ALA A C 1
ATOM 786 O O . ALA A 1 96 ? 6.713 -7.843 -18.413 1.00 95.31 96 ALA A O 1
ATOM 787 N N . ALA A 1 97 ? 4.800 -6.725 -18.035 1.00 96.44 97 ALA A N 1
ATOM 788 C CA . ALA A 1 97 ? 5.384 -5.397 -18.206 1.00 96.44 97 ALA A CA 1
ATOM 789 C C . ALA A 1 97 ? 6.507 -5.117 -17.193 1.00 96.44 97 ALA A C 1
ATOM 791 O O . ALA A 1 97 ? 7.547 -4.572 -17.564 1.00 96.44 97 ALA A O 1
ATOM 792 N N . VAL A 1 98 ? 6.332 -5.511 -15.926 1.00 96.06 98 VAL A N 1
ATOM 793 C CA . VAL A 1 98 ? 7.382 -5.374 -14.903 1.00 96.06 98 VAL A CA 1
ATOM 794 C C . VAL A 1 98 ? 8.592 -6.244 -15.233 1.00 96.06 98 VAL A C 1
ATOM 796 O O . VAL A 1 98 ? 9.715 -5.758 -15.129 1.00 96.06 98 VAL A O 1
ATOM 799 N N . ASN A 1 99 ? 8.391 -7.499 -15.639 1.00 95.44 99 ASN A N 1
ATOM 800 C CA . ASN A 1 99 ? 9.493 -8.406 -15.974 1.00 95.44 99 ASN A CA 1
ATOM 801 C C . ASN A 1 99 ? 10.302 -7.887 -17.170 1.00 95.44 99 ASN A C 1
ATOM 803 O O . ASN A 1 99 ? 11.519 -7.768 -17.067 1.00 95.44 99 ASN A O 1
ATOM 807 N N . SER A 1 100 ? 9.623 -7.472 -18.246 1.00 97.25 100 SER A N 1
ATOM 808 C CA . SER A 1 100 ? 10.269 -6.853 -19.412 1.00 97.25 100 SER A CA 1
ATOM 809 C C . SER A 1 100 ? 11.081 -5.624 -19.003 1.00 97.25 100 SER A C 1
ATOM 811 O O . SER A 1 100 ? 12.231 -5.463 -19.407 1.00 97.25 100 SER A O 1
ATOM 813 N N . LYS A 1 101 ? 10.515 -4.763 -18.145 1.00 97.38 101 LYS A N 1
ATOM 814 C CA . LYS A 1 101 ? 11.213 -3.549 -17.718 1.00 97.38 101 LYS A CA 1
ATOM 815 C C . LYS A 1 101 ? 12.405 -3.835 -16.806 1.00 97.38 101 LYS A C 1
ATOM 817 O O . LYS A 1 101 ? 13.403 -3.118 -16.841 1.00 97.38 101 LYS A O 1
ATOM 822 N N . GLU A 1 102 ? 12.313 -4.865 -15.975 1.00 96.31 102 GLU A N 1
ATOM 823 C CA . GLU A 1 102 ? 13.422 -5.315 -15.139 1.00 96.31 102 GLU A CA 1
ATOM 824 C C . GLU A 1 102 ? 14.585 -5.839 -15.985 1.00 96.31 102 GLU A C 1
ATOM 826 O O . GLU A 1 102 ? 15.730 -5.491 -15.701 1.00 96.31 102 GLU A O 1
ATOM 831 N N . GLU A 1 103 ? 14.308 -6.628 -17.024 1.00 96.94 103 GLU A N 1
ATOM 832 C CA . GLU A 1 103 ? 15.326 -7.136 -17.951 1.00 96.94 103 GLU A CA 1
ATOM 833 C C . GLU A 1 103 ? 16.074 -5.995 -18.650 1.00 96.94 103 GLU A C 1
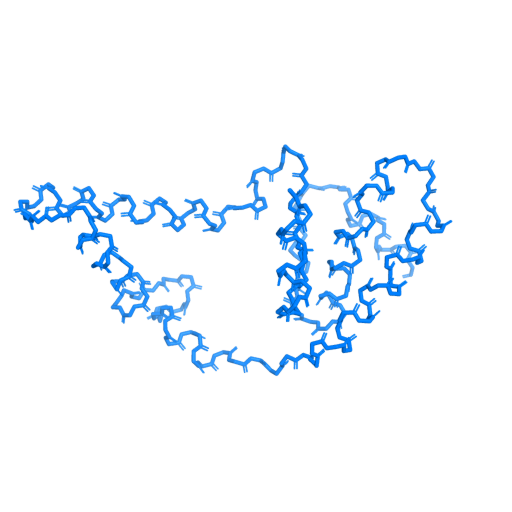ATOM 835 O O . GLU A 1 103 ? 17.306 -5.972 -18.624 1.00 96.94 103 GLU A O 1
ATOM 840 N N . GLU A 1 104 ? 15.351 -4.993 -19.162 1.00 96.94 104 GLU A N 1
ATOM 841 C CA . GLU A 1 104 ? 15.948 -3.777 -19.732 1.00 96.94 104 GLU A CA 1
ATOM 842 C C . GLU A 1 104 ? 16.880 -3.074 -18.732 1.00 96.94 104 GLU A C 1
ATOM 844 O O . GLU A 1 104 ? 18.018 -2.736 -19.059 1.00 96.94 104 GLU A O 1
ATOM 849 N N . LEU A 1 105 ? 16.415 -2.863 -17.494 1.00 95.38 105 LEU A N 1
ATOM 850 C CA . LEU A 1 105 ? 17.187 -2.167 -16.460 1.00 95.38 105 LEU A CA 1
ATOM 851 C C . LEU A 1 105 ? 18.418 -2.959 -16.016 1.00 95.38 105 LEU A C 1
ATOM 853 O O . LEU A 1 105 ? 19.447 -2.361 -15.708 1.00 95.38 105 LEU A O 1
ATOM 857 N N . ARG A 1 106 ? 18.328 -4.291 -15.979 1.00 96.19 106 ARG A N 1
ATOM 858 C CA . ARG A 1 106 ? 19.465 -5.162 -15.665 1.00 96.19 106 ARG A CA 1
ATOM 859 C C . ARG A 1 106 ? 20.507 -5.155 -16.776 1.00 96.19 106 ARG A C 1
ATOM 861 O O . ARG A 1 106 ? 21.691 -5.131 -16.460 1.00 96.19 106 ARG A O 1
ATOM 868 N N . ALA A 1 107 ? 20.085 -5.138 -18.040 1.00 95.56 107 ALA A N 1
ATOM 869 C CA . ALA A 1 107 ? 20.993 -5.124 -19.186 1.00 95.56 107 ALA A CA 1
ATOM 870 C C . ALA A 1 107 ? 21.874 -3.863 -19.233 1.00 95.56 107 ALA A C 1
ATOM 872 O O . ALA A 1 107 ? 23.013 -3.922 -19.689 1.00 95.56 107 ALA A O 1
ATOM 873 N N . VAL A 1 108 ? 21.366 -2.732 -18.735 1.00 95.56 108 VAL A N 1
ATOM 874 C CA . VAL A 1 108 ? 22.091 -1.449 -18.710 1.00 95.56 108 VAL A CA 1
ATOM 875 C C . VAL A 1 108 ? 22.745 -1.124 -17.363 1.00 95.56 108 VAL A C 1
ATOM 877 O O . VAL A 1 108 ? 23.417 -0.098 -17.246 1.00 95.56 108 VAL A O 1
ATOM 880 N N . ALA A 1 109 ? 22.549 -1.958 -16.337 1.00 95.44 109 ALA A N 1
ATOM 881 C CA . ALA A 1 109 ? 23.091 -1.720 -15.004 1.00 95.44 109 ALA A CA 1
ATOM 882 C C . ALA A 1 109 ? 24.624 -1.811 -15.009 1.00 95.44 109 ALA A C 1
ATOM 884 O O . ALA A 1 109 ? 25.207 -2.791 -15.469 1.00 95.44 109 ALA A O 1
ATOM 885 N N . ARG A 1 110 ? 25.288 -0.795 -14.452 1.00 95.25 110 ARG A N 1
ATOM 886 C CA . ARG A 1 110 ? 26.757 -0.691 -14.395 1.00 95.25 110 ARG A CA 1
ATOM 887 C C . ARG A 1 110 ? 27.316 -1.022 -13.019 1.00 95.25 110 ARG A C 1
ATOM 889 O O . ARG A 1 110 ? 28.527 -1.118 -12.842 1.00 95.25 110 ARG A O 1
ATOM 896 N N . SER A 1 111 ? 26.443 -1.184 -12.031 1.00 93.31 111 SER A N 1
ATOM 897 C CA . SER A 1 111 ? 26.818 -1.455 -10.651 1.00 93.31 111 SER A CA 1
ATOM 898 C C . SER A 1 111 ? 25.927 -2.507 -10.005 1.00 93.31 111 SER A C 1
ATOM 900 O O . SER A 1 111 ? 24.771 -2.722 -10.376 1.00 93.31 111 SER A O 1
ATOM 902 N N . ARG A 1 112 ? 26.457 -3.127 -8.948 1.00 90.25 112 ARG A N 1
ATOM 903 C CA . ARG A 1 112 ? 25.701 -4.059 -8.109 1.00 90.25 112 ARG A CA 1
ATOM 904 C C . ARG A 1 112 ? 24.461 -3.407 -7.484 1.00 90.25 112 ARG A C 1
ATOM 906 O O . ARG A 1 112 ? 23.418 -4.041 -7.419 1.00 90.25 112 ARG A O 1
ATOM 913 N N . SER A 1 113 ? 24.558 -2.141 -7.075 1.00 88.50 113 SER A N 1
ATOM 914 C CA . SER A 1 113 ? 23.433 -1.385 -6.503 1.00 88.50 113 SER A CA 1
ATOM 915 C C . SER A 1 113 ? 22.305 -1.157 -7.522 1.00 88.50 113 SER A C 1
ATOM 917 O O . SER A 1 113 ? 21.119 -1.287 -7.206 1.00 88.50 113 SER A O 1
ATOM 919 N N . GLU A 1 114 ? 22.650 -0.873 -8.780 1.00 89.88 114 GLU A N 1
ATOM 920 C CA . GLU A 1 114 ? 21.666 -0.755 -9.865 1.00 89.88 114 GLU A CA 1
ATOM 921 C C . GLU A 1 114 ? 21.007 -2.097 -10.184 1.00 89.88 114 GLU A C 1
ATOM 923 O O . GLU A 1 114 ? 19.787 -2.153 -10.334 1.00 89.88 114 GLU A O 1
ATOM 928 N N . LEU A 1 115 ? 21.782 -3.186 -10.204 1.00 90.94 115 LEU A N 1
ATOM 929 C CA . LEU A 1 115 ? 21.244 -4.541 -10.344 1.00 90.94 115 LEU A CA 1
ATOM 930 C C . LEU A 1 115 ? 20.280 -4.888 -9.201 1.00 90.94 115 LEU A C 1
ATOM 932 O O . LEU A 1 115 ? 19.168 -5.344 -9.459 1.00 90.94 115 LEU A O 1
ATOM 936 N N . GLU A 1 116 ? 20.663 -4.629 -7.950 1.00 87.62 116 GLU A N 1
ATOM 937 C CA . GLU A 1 116 ? 19.839 -4.911 -6.766 1.00 87.62 116 GLU A CA 1
ATOM 938 C C . GLU A 1 116 ? 18.553 -4.067 -6.730 1.00 87.62 116 GLU A C 1
ATOM 940 O O . GLU A 1 116 ? 17.514 -4.536 -6.267 1.00 87.62 116 GLU A O 1
ATOM 945 N N . SER A 1 117 ? 18.584 -2.841 -7.264 1.00 89.44 117 SER A N 1
ATOM 946 C CA . SER A 1 117 ? 17.416 -1.951 -7.324 1.00 89.44 117 SER A CA 1
ATOM 947 C C . SER A 1 117 ? 16.579 -2.075 -8.604 1.00 89.44 117 SER A C 1
ATOM 949 O O . SER A 1 117 ? 15.502 -1.475 -8.672 1.00 89.44 117 SER A O 1
ATOM 951 N N . SER A 1 118 ? 17.022 -2.862 -9.592 1.00 91.56 118 SER A N 1
ATOM 952 C CA . SER A 1 118 ? 16.374 -3.014 -10.906 1.00 91.56 118 SER A CA 1
ATOM 953 C C . SER A 1 118 ? 14.897 -3.404 -10.803 1.00 91.56 118 SER A C 1
ATOM 955 O O . SER A 1 118 ? 14.050 -2.720 -11.376 1.00 91.56 118 SER A O 1
ATOM 957 N N . ARG A 1 119 ? 14.565 -4.424 -9.997 1.00 91.88 119 ARG A N 1
ATOM 958 C CA . ARG A 1 119 ? 13.181 -4.879 -9.775 1.00 91.88 119 ARG A CA 1
ATOM 959 C C . ARG A 1 119 ? 12.286 -3.759 -9.257 1.00 91.88 119 ARG A C 1
ATOM 961 O O . ARG A 1 119 ? 11.230 -3.497 -9.821 1.00 91.88 119 ARG A O 1
ATOM 968 N N . ARG A 1 120 ? 12.715 -3.084 -8.187 1.00 92.44 120 ARG A N 1
ATOM 969 C CA . ARG A 1 120 ? 11.964 -1.986 -7.562 1.00 92.44 120 ARG A CA 1
ATOM 970 C C . ARG A 1 120 ? 11.714 -0.867 -8.572 1.00 92.44 120 ARG A C 1
ATOM 972 O O . ARG A 1 120 ? 10.578 -0.437 -8.737 1.00 92.44 120 ARG A O 1
ATOM 979 N N . ARG A 1 121 ? 12.761 -0.453 -9.294 1.00 92.06 121 ARG A N 1
ATOM 980 C CA . ARG A 1 121 ? 12.670 0.581 -10.335 1.00 92.06 121 ARG A CA 1
ATOM 981 C C . ARG A 1 121 ? 11.748 0.166 -11.483 1.00 92.06 121 ARG A C 1
ATOM 983 O O . ARG A 1 121 ? 11.021 1.014 -11.989 1.00 92.06 121 ARG A O 1
ATOM 990 N N . ALA A 1 122 ? 11.752 -1.107 -11.877 1.00 94.88 122 ALA A N 1
ATOM 991 C CA . ALA A 1 122 ? 10.844 -1.632 -12.893 1.00 94.88 122 ALA A CA 1
ATOM 992 C C . ALA A 1 122 ? 9.383 -1.531 -12.439 1.00 94.88 122 ALA A C 1
ATOM 994 O O . ALA A 1 122 ? 8.555 -0.991 -13.168 1.00 94.88 122 ALA A O 1
ATOM 995 N N . VAL A 1 123 ? 9.078 -1.972 -11.214 1.00 94.19 123 VAL A N 1
ATOM 996 C CA . VAL A 1 123 ? 7.728 -1.859 -10.637 1.00 94.19 123 VAL A CA 1
ATOM 997 C C . VAL A 1 123 ? 7.287 -0.398 -10.565 1.00 94.19 123 VAL A C 1
ATOM 999 O O . VAL A 1 123 ? 6.197 -0.071 -11.023 1.00 94.19 123 VAL A O 1
ATOM 1002 N N . GLU A 1 124 ? 8.138 0.491 -10.051 1.00 92.50 124 GLU A N 1
ATOM 1003 C CA . GLU A 1 124 ? 7.863 1.930 -9.960 1.00 92.50 124 GLU A CA 1
ATOM 1004 C C . GLU A 1 124 ? 7.569 2.546 -11.338 1.00 92.50 124 GLU A C 1
ATOM 1006 O O . GLU A 1 124 ? 6.548 3.209 -11.512 1.00 92.50 124 GLU A O 1
ATOM 1011 N N . GLN A 1 125 ? 8.405 2.286 -12.347 1.00 94.12 125 GLN A N 1
ATOM 1012 C CA . GLN A 1 125 ? 8.209 2.829 -13.697 1.00 94.12 125 GLN A CA 1
ATOM 1013 C C . GLN A 1 125 ? 6.939 2.297 -14.367 1.00 94.12 125 GLN A C 1
ATOM 1015 O O . GLN A 1 125 ? 6.232 3.050 -15.037 1.00 94.12 125 GLN A O 1
ATOM 1020 N N . VAL A 1 126 ? 6.615 1.018 -14.171 1.00 95.00 126 VAL A N 1
ATOM 1021 C CA . VAL A 1 126 ? 5.385 0.436 -14.716 1.00 95.00 126 VAL A CA 1
ATOM 1022 C C . VAL A 1 126 ? 4.155 1.005 -14.002 1.00 95.00 126 VAL A C 1
ATOM 1024 O O . VAL A 1 126 ? 3.196 1.381 -14.672 1.00 95.00 126 VAL A O 1
ATOM 1027 N N . LEU A 1 127 ? 4.184 1.175 -12.675 1.00 92.88 127 LEU A N 1
ATOM 1028 C CA . LEU A 1 127 ? 3.105 1.845 -11.937 1.00 92.88 127 LEU A CA 1
ATOM 1029 C C . LEU A 1 127 ? 2.873 3.285 -12.423 1.00 92.88 127 LEU A C 1
ATOM 1031 O O . LEU A 1 127 ? 1.719 3.686 -12.572 1.00 92.88 127 LEU A O 1
ATOM 1035 N N . LEU A 1 128 ? 3.943 4.041 -12.700 1.00 92.56 128 LEU A N 1
ATOM 1036 C CA . LEU A 1 128 ? 3.850 5.385 -13.289 1.00 92.56 128 LEU A CA 1
ATOM 1037 C C . LEU A 1 128 ? 3.197 5.349 -14.673 1.00 92.56 128 LEU A C 1
ATOM 1039 O O . LEU A 1 128 ? 2.284 6.126 -14.936 1.00 92.56 128 LEU A O 1
ATOM 1043 N N . ARG A 1 129 ? 3.615 4.417 -15.540 1.00 92.62 129 ARG A N 1
ATOM 1044 C CA . ARG A 1 129 ? 3.047 4.247 -16.887 1.00 92.62 129 ARG A CA 1
ATOM 1045 C C . ARG A 1 129 ? 1.546 3.951 -16.860 1.00 92.62 129 ARG A C 1
ATOM 1047 O O . ARG A 1 129 ? 0.822 4.448 -17.714 1.00 92.62 129 ARG A O 1
ATOM 1054 N N . TYR A 1 130 ? 1.079 3.163 -15.893 1.00 90.75 130 TYR A N 1
ATOM 1055 C CA . TYR A 1 130 ? -0.348 2.872 -15.711 1.00 90.75 130 TYR A CA 1
ATOM 1056 C C . TYR A 1 130 ? -1.113 3.975 -14.955 1.00 90.75 130 TYR A C 1
ATOM 1058 O O . TYR A 1 130 ? -2.304 3.817 -14.702 1.00 90.75 130 TYR A O 1
ATOM 1066 N N . GLY A 1 131 ? -0.460 5.072 -14.551 1.00 89.69 131 GLY A N 1
ATOM 1067 C CA . GLY A 1 131 ? -1.088 6.137 -13.758 1.00 89.69 131 GLY A CA 1
ATOM 1068 C C . GLY A 1 131 ? -1.465 5.721 -12.329 1.00 89.69 131 GLY A C 1
ATOM 1069 O O . GLY A 1 131 ? -2.206 6.432 -11.654 1.00 89.69 131 GLY A O 1
ATOM 1070 N N . LEU A 1 132 ? -0.956 4.580 -11.852 1.00 88.56 132 LEU A N 1
ATOM 1071 C CA . LEU A 1 132 ? -1.246 4.009 -10.528 1.00 88.56 132 LEU A CA 1
ATOM 1072 C C . LEU A 1 132 ? -0.318 4.537 -9.433 1.00 88.56 132 LEU A C 1
ATOM 1074 O O . LEU A 1 132 ? -0.566 4.345 -8.244 1.00 88.56 132 LEU A O 1
ATOM 1078 N N . MET A 1 133 ? 0.757 5.205 -9.833 1.00 87.56 133 MET A N 1
ATOM 1079 C CA . MET A 1 133 ? 1.623 5.966 -8.952 1.00 87.56 133 MET A CA 1
ATOM 1080 C C . MET A 1 133 ? 1.744 7.379 -9.510 1.00 87.56 133 MET A C 1
ATOM 1082 O O . MET A 1 133 ? 1.790 7.582 -10.720 1.00 87.56 133 MET A O 1
ATOM 1086 N N . LYS A 1 134 ? 1.794 8.367 -8.619 1.00 79.75 134 LYS A N 1
ATOM 1087 C CA . LYS A 1 134 ? 2.157 9.740 -8.972 1.00 79.75 134 LYS A CA 1
ATOM 1088 C C . LYS A 1 134 ? 3.584 9.965 -8.501 1.00 79.75 134 LYS A C 1
ATOM 1090 O O . LYS A 1 134 ? 3.908 9.584 -7.376 1.00 79.75 134 LYS A O 1
ATOM 1095 N N . VAL A 1 135 ? 4.420 10.586 -9.332 1.00 66.88 135 VAL A N 1
ATOM 1096 C CA . VAL A 1 135 ? 5.693 11.131 -8.851 1.00 66.88 135 VAL A CA 1
ATOM 1097 C C . VAL A 1 135 ? 5.336 12.297 -7.939 1.00 66.88 135 VAL A C 1
ATOM 1099 O O . VAL A 1 135 ? 5.001 13.384 -8.399 1.00 66.88 135 VAL A O 1
ATOM 1102 N N . TRP A 1 136 ? 5.353 12.059 -6.634 1.00 51.81 136 TRP A N 1
ATOM 1103 C CA . TRP A 1 136 ? 5.498 13.151 -5.690 1.00 51.81 136 TRP A CA 1
ATOM 1104 C C . TRP A 1 136 ? 6.983 13.453 -5.712 1.00 51.81 136 TRP A C 1
ATOM 1106 O O . TRP A 1 136 ? 7.766 12.682 -5.161 1.00 51.81 136 TRP A O 1
ATOM 1116 N N . CYS A 1 137 ? 7.378 14.484 -6.461 1.00 38.66 137 CYS A N 1
ATOM 1117 C CA . CYS A 1 137 ? 8.755 14.942 -6.451 1.00 38.66 137 CYS A CA 1
ATOM 1118 C C . CYS A 1 137 ? 9.129 15.187 -4.992 1.00 38.66 137 CYS A C 1
ATOM 1120 O O . CYS A 1 137 ? 8.593 16.091 -4.349 1.00 38.66 137 CYS A O 1
ATOM 1122 N N . ASP A 1 138 ? 10.008 14.343 -4.462 1.00 39.59 138 ASP A N 1
ATOM 1123 C CA . ASP A 1 138 ? 10.695 14.662 -3.231 1.00 39.59 138 ASP A CA 1
ATOM 1124 C C . ASP A 1 138 ? 11.434 15.974 -3.519 1.00 39.59 138 ASP A C 1
ATOM 1126 O O . ASP A 1 138 ? 12.180 16.079 -4.495 1.00 39.59 138 ASP A O 1
ATOM 1130 N N . VAL A 1 139 ? 11.210 16.997 -2.694 1.00 37.94 139 VAL A N 1
ATOM 1131 C CA . VAL A 1 139 ? 11.863 18.320 -2.789 1.00 37.94 139 VAL A CA 1
ATOM 1132 C C . VAL A 1 139 ? 13.391 18.213 -2.543 1.00 37.94 139 VAL A C 1
ATOM 1134 O O . VAL A 1 139 ? 14.135 19.193 -2.520 1.00 37.94 139 VAL A O 1
ATOM 1137 N N . SER A 1 140 ? 13.879 16.982 -2.400 1.00 39.75 140 SER A N 1
ATOM 1138 C CA . SER A 1 140 ? 15.257 16.513 -2.413 1.00 39.75 140 SER A CA 1
ATOM 1139 C C . SER A 1 140 ? 15.840 16.449 -3.845 1.00 39.75 140 SER A C 1
ATOM 1141 O O . SER A 1 140 ? 15.992 15.394 -4.457 1.00 39.75 140 SER A O 1
ATOM 1143 N N . HIS A 1 141 ? 16.112 17.634 -4.392 1.00 39.59 141 HIS A N 1
ATOM 1144 C CA . HIS A 1 141 ? 17.187 18.092 -5.299 1.00 39.59 141 HIS A CA 1
ATOM 1145 C C . HIS A 1 141 ? 17.829 17.238 -6.423 1.00 39.59 141 HIS A C 1
ATOM 1147 O O . HIS A 1 141 ? 18.531 17.839 -7.226 1.00 39.59 141 HIS A O 1
ATOM 1153 N N . ASN A 1 142 ? 17.629 15.925 -6.585 1.00 43.88 142 ASN A N 1
ATOM 1154 C CA . ASN A 1 142 ? 18.400 15.158 -7.589 1.00 43.88 142 ASN A CA 1
ATOM 1155 C C . ASN A 1 142 ? 17.586 14.344 -8.604 1.00 43.88 142 ASN A C 1
ATOM 1157 O O . ASN A 1 142 ? 18.119 14.005 -9.657 1.00 43.88 142 ASN A O 1
ATOM 1161 N N . TYR A 1 143 ? 16.307 14.049 -8.359 1.00 39.72 143 TYR A N 1
ATOM 1162 C CA . TYR A 1 143 ? 15.532 13.224 -9.300 1.00 39.72 143 TYR A CA 1
ATOM 1163 C C . TYR A 1 143 ? 14.990 14.022 -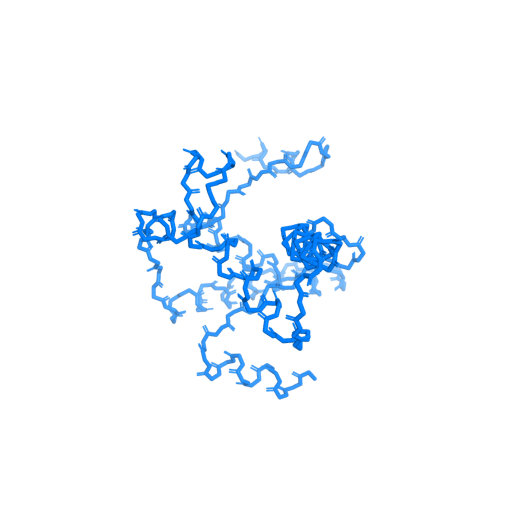10.501 1.00 39.72 143 TYR A C 1
ATOM 1165 O O . TYR A 1 143 ? 15.016 13.539 -11.631 1.00 39.72 143 TYR A O 1
ATOM 1173 N N . CYS A 1 144 ? 14.580 15.281 -10.296 1.00 39.31 144 CYS A N 1
ATOM 1174 C CA . CYS A 1 144 ? 14.075 16.132 -11.382 1.00 39.31 144 CYS A CA 1
ATOM 1175 C C . CYS A 1 144 ? 15.154 16.536 -12.401 1.00 39.31 144 CYS A C 1
ATOM 1177 O O . CYS A 1 144 ? 14.819 16.824 -13.545 1.00 39.31 144 CYS A O 1
ATOM 1179 N N . ALA A 1 145 ? 16.439 16.512 -12.034 1.00 40.75 145 ALA A N 1
ATOM 1180 C CA . ALA A 1 145 ? 17.525 16.895 -12.940 1.00 40.75 145 ALA A CA 1
ATOM 1181 C C . ALA A 1 145 ? 17.688 15.936 -14.135 1.00 40.75 145 ALA A C 1
ATOM 1183 O O . ALA A 1 145 ? 18.165 16.350 -15.185 1.00 40.75 145 ALA A O 1
ATOM 1184 N N . GLN A 1 146 ? 17.273 14.670 -14.003 1.00 42.25 146 GLN A N 1
ATOM 1185 C CA . GLN A 1 146 ? 17.390 13.672 -15.077 1.00 42.25 146 GLN A CA 1
ATOM 1186 C C . GLN A 1 146 ? 16.138 13.546 -15.951 1.00 42.25 146 GLN A C 1
ATOM 1188 O O . GLN A 1 146 ? 16.197 12.925 -17.005 1.00 42.25 146 GLN A O 1
ATOM 1193 N N . MET A 1 147 ? 15.004 14.106 -15.523 1.00 42.84 147 MET A N 1
ATOM 1194 C CA . MET A 1 147 ? 13.740 14.002 -16.258 1.00 42.84 147 MET A CA 1
ATOM 1195 C C . MET A 1 147 ? 13.425 15.216 -17.137 1.00 42.84 147 MET A C 1
ATOM 1197 O O . MET A 1 147 ? 12.523 15.130 -17.960 1.00 42.84 147 MET A O 1
ATOM 1201 N N . VAL A 1 148 ? 14.160 16.321 -16.985 1.00 39.03 148 VAL A N 1
ATOM 1202 C CA . VAL A 1 148 ? 13.947 17.572 -17.742 1.00 39.03 148 VAL A CA 1
ATOM 1203 C C . VAL A 1 148 ? 14.847 17.664 -18.990 1.00 39.03 148 VAL A C 1
ATOM 1205 O O . VAL A 1 148 ? 14.718 18.594 -19.775 1.00 39.03 148 VAL A O 1
ATOM 1208 N N . THR A 1 149 ? 15.746 16.702 -19.214 1.00 37.62 149 THR A N 1
ATOM 1209 C CA . THR A 1 149 ? 16.727 16.724 -20.317 1.00 37.62 149 THR A CA 1
ATOM 1210 C C . THR A 1 149 ? 16.377 15.856 -21.534 1.00 37.62 149 THR A C 1
ATOM 1212 O O . THR A 1 149 ? 17.268 15.583 -22.334 1.00 37.62 149 THR A O 1
ATOM 1215 N N . ASN A 1 150 ? 15.111 15.462 -21.716 1.00 32.91 150 ASN A N 1
ATOM 1216 C CA . ASN A 1 150 ? 14.622 14.869 -22.972 1.00 32.91 150 ASN A CA 1
ATOM 1217 C C . ASN A 1 150 ? 13.551 15.746 -23.614 1.00 32.91 150 ASN A C 1
ATOM 1219 O O . ASN A 1 150 ? 12.614 16.132 -22.881 1.00 32.91 150 ASN A O 1
#

Foldseek 3Di:
DVVVVVVCVVVLHQDADDDPPDCVVCVVVVVLVVQLVVQLVVCVVVVNDDDSVVSSVVSVCCQAPNFQDVVQVRDHNVVSCVPVDDDDDDSVVLVVQLVVQLVVQCVPDPDPVSNVCSSNVSNVVSCVVRVVDDPPPDPPDDPVVVVVPD

Organism: NCBI:txid412755

Sequence (150 aa):
GRRIRELLAAHQVTELTGPCRYPQYNGKQERSMRDIKSYERAMRHHGVRGRLRDRIEAAIGDLNEERPRPVLGGRTAREAYEQDRTQLPGRQDFIAAVNSKEEELRAVARSRSELESSRRRAVEQVLLRYGLMKVWCDVSHNYCAQMVTN

pLDDT: mean 85.93, std 16.04, range [32.91, 97.38]

InterPro domains:
  IPR012337 Ribonuclease H-like superfamily [SSF53098] (3-83)
  IPR036397 Ribonuclease H superfamily [G3DSA:3.30.420.10] (1-88)